Protein AF-A0A3E0D6N3-F1 (afdb_monomer)

Structure (mmCIF, N/CA/C/O backbone):
data_AF-A0A3E0D6N3-F1
#
_entry.id   AF-A0A3E0D6N3-F1
#
loop_
_atom_site.group_PDB
_atom_site.id
_atom_site.type_symbol
_atom_site.label_atom_id
_atom_site.label_alt_id
_atom_site.label_comp_id
_atom_site.label_asym_id
_atom_site.label_entity_id
_atom_site.label_seq_id
_atom_site.pdbx_PDB_ins_code
_atom_site.Cartn_x
_atom_site.Cartn_y
_atom_site.Cartn_z
_atom_site.occupancy
_atom_site.B_iso_or_equiv
_atom_site.auth_seq_id
_atom_site.auth_comp_id
_atom_site.auth_asym_id
_atom_site.auth_atom_id
_atom_site.pdbx_PDB_model_num
ATOM 1 N N . MET A 1 1 ? -11.659 27.208 39.880 1.00 43.38 1 MET A N 1
ATOM 2 C CA . MET A 1 1 ? -10.921 26.347 38.931 1.00 43.38 1 MET A CA 1
ATOM 3 C C . MET A 1 1 ? -11.842 26.002 37.774 1.00 43.38 1 MET A C 1
ATOM 5 O O . MET A 1 1 ? -12.546 25.000 37.817 1.00 43.38 1 MET A O 1
ATOM 9 N N . GLY A 1 2 ? -11.908 26.883 36.786 1.00 45.72 2 GLY A N 1
ATOM 10 C CA . GLY A 1 2 ? -12.676 26.679 35.568 1.00 45.72 2 GLY A CA 1
ATOM 11 C C . GLY A 1 2 ? -11.830 27.176 34.413 1.00 45.72 2 GLY A C 1
ATOM 12 O O . GLY A 1 2 ? -11.244 28.235 34.552 1.00 45.72 2 GLY A O 1
ATOM 13 N N . GLU A 1 3 ? -11.730 26.362 33.366 1.00 46.53 3 GLU A N 1
ATOM 14 C CA . GLU A 1 3 ? -11.284 26.681 31.999 1.00 46.53 3 GLU A CA 1
ATOM 15 C C . GLU A 1 3 ? -11.253 25.334 31.2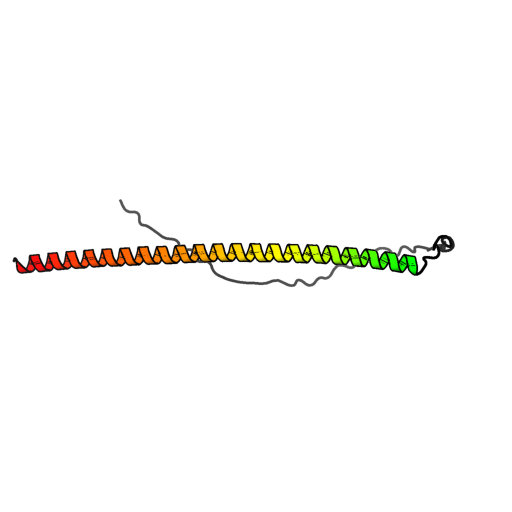61 1.00 46.53 3 GLU A C 1
ATOM 17 O O . GLU A 1 3 ? -10.388 24.485 31.455 1.00 46.53 3 GLU A O 1
ATOM 22 N N . ASN A 1 4 ? -12.403 24.883 30.768 1.00 47.94 4 ASN A N 1
ATOM 23 C CA . ASN A 1 4 ? -13.003 25.224 29.478 1.00 47.94 4 ASN A CA 1
ATOM 24 C C . ASN A 1 4 ? -12.084 24.894 28.290 1.00 47.94 4 ASN A C 1
ATOM 26 O O . ASN A 1 4 ? -11.131 25.593 27.968 1.00 47.94 4 ASN A O 1
ATOM 30 N N . LYS A 1 5 ? -12.413 23.771 27.648 1.00 48.47 5 LYS A N 1
ATOM 31 C CA . LYS A 1 5 ? -11.840 23.308 26.389 1.00 48.47 5 LYS A CA 1
ATOM 32 C C . LYS A 1 5 ? -12.566 24.027 25.261 1.00 48.47 5 LYS A C 1
ATOM 34 O O . LYS A 1 5 ? -13.767 23.815 25.114 1.00 48.47 5 LYS A O 1
ATOM 39 N N . GLN A 1 6 ? -11.844 24.733 24.398 1.00 50.75 6 GLN A N 1
ATOM 40 C CA . GLN A 1 6 ? -12.394 25.150 23.111 1.00 50.75 6 GLN A CA 1
ATOM 41 C C . GLN A 1 6 ? -11.510 24.669 21.962 1.00 50.75 6 GLN A C 1
ATOM 43 O O . GLN A 1 6 ? -10.361 25.050 21.775 1.00 50.75 6 GLN A O 1
ATOM 48 N N . SER A 1 7 ? -12.089 23.723 21.235 1.00 50.75 7 SER A N 1
ATOM 49 C CA . SER A 1 7 ? -11.686 23.225 19.932 1.00 50.75 7 SER A CA 1
ATOM 50 C C . SER A 1 7 ? -11.672 24.336 18.888 1.00 50.75 7 SER A C 1
ATOM 52 O O . SER A 1 7 ? -12.665 25.047 18.784 1.00 50.75 7 SER A O 1
ATOM 54 N N . ASN A 1 8 ? -10.664 24.360 18.015 1.00 51.81 8 ASN A N 1
ATOM 55 C CA . ASN A 1 8 ? -10.830 24.919 16.676 1.00 51.81 8 ASN A CA 1
ATOM 56 C C . ASN A 1 8 ? -10.352 23.917 15.622 1.00 51.81 8 ASN A C 1
ATOM 58 O O . ASN A 1 8 ? -9.163 23.678 15.423 1.00 51.81 8 ASN A O 1
ATOM 62 N N . LYS A 1 9 ? -11.343 23.287 14.985 1.00 52.75 9 LYS A N 1
ATOM 63 C CA . LYS A 1 9 ? -11.234 22.690 13.657 1.00 52.75 9 LYS A CA 1
ATOM 64 C C . LYS A 1 9 ? -11.289 23.849 12.667 1.00 52.75 9 LYS A C 1
ATOM 66 O O . LYS A 1 9 ? -12.293 24.551 12.659 1.00 52.75 9 LYS A O 1
ATOM 71 N N . ILE A 1 10 ? -10.288 24.000 11.809 1.00 50.62 10 ILE A N 1
ATOM 72 C CA . ILE A 1 10 ? -10.465 24.746 10.562 1.00 50.62 10 ILE A CA 1
ATOM 73 C C . ILE A 1 10 ? -10.301 23.750 9.423 1.00 50.62 10 ILE A C 1
ATOM 75 O O . ILE A 1 10 ? -9.276 23.084 9.273 1.00 50.62 10 ILE A O 1
ATOM 79 N N . ASN A 1 11 ? -11.422 23.575 8.730 1.00 51.00 11 ASN A N 1
ATOM 80 C CA . ASN A 1 11 ? -11.599 22.737 7.565 1.00 51.00 11 ASN A CA 1
ATOM 81 C C . ASN A 1 11 ? -10.842 23.324 6.375 1.00 51.00 11 ASN A C 1
ATOM 83 O O . ASN A 1 11 ? -10.758 24.533 6.200 1.00 51.00 11 ASN A O 1
ATOM 87 N N . GLN A 1 12 ? -10.341 22.415 5.548 1.00 46.28 12 GLN A N 1
ATOM 88 C CA . GLN A 1 12 ? -9.925 22.679 4.181 1.00 46.28 12 GLN A CA 1
ATOM 89 C C . GLN A 1 12 ? -11.166 22.944 3.316 1.00 46.28 12 GLN A C 1
ATOM 91 O O . GLN A 1 12 ? -12.024 22.067 3.206 1.00 46.28 12 GLN A O 1
ATOM 96 N N . GLU A 1 13 ? -11.211 24.097 2.655 1.00 47.50 13 GLU A N 1
ATOM 97 C CA . GLU A 1 13 ? -11.975 24.334 1.425 1.00 47.50 13 GLU A CA 1
ATOM 98 C C . GLU A 1 13 ? -10.934 24.636 0.329 1.00 47.50 13 GLU A C 1
ATOM 100 O O . GLU A 1 13 ? -10.020 25.420 0.550 1.00 47.50 13 GLU A O 1
ATOM 105 N N . LYS A 1 14 ? -10.737 23.766 -0.668 1.00 40.25 14 LYS A N 1
ATOM 106 C CA . LYS A 1 14 ? -11.520 23.552 -1.900 1.00 40.25 14 LYS A CA 1
ATOM 107 C C . LYS A 1 14 ? -11.413 24.741 -2.867 1.00 40.25 14 LYS A C 1
ATOM 109 O O . LYS A 1 14 ? -11.955 25.781 -2.559 1.00 40.25 14 LYS A O 1
ATOM 114 N N . ALA A 1 15 ? -10.762 24.463 -4.010 1.00 42.28 15 ALA A N 1
ATOM 115 C CA . ALA A 1 15 ? -10.878 25.063 -5.352 1.00 42.28 15 ALA A CA 1
ATOM 116 C C . ALA A 1 15 ? -10.814 26.604 -5.439 1.00 42.28 15 ALA A C 1
ATOM 118 O O . ALA A 1 15 ? -11.542 27.304 -4.769 1.00 42.28 15 ALA A O 1
ATOM 119 N N . GLU A 1 16 ? -9.962 27.193 -6.272 1.00 42.75 16 GLU A N 1
ATOM 120 C CA . GLU A 1 16 ? -10.309 27.373 -7.683 1.00 42.75 16 GLU A CA 1
ATOM 121 C C . GLU A 1 16 ? -9.074 27.673 -8.547 1.00 42.75 16 GLU A C 1
ATOM 123 O O . GLU A 1 16 ? -8.160 28.412 -8.191 1.00 42.75 16 GLU A O 1
ATOM 128 N N . THR A 1 17 ? -9.075 27.031 -9.708 1.00 44.81 17 THR A N 1
ATOM 129 C CA . THR A 1 17 ? -8.279 27.313 -10.898 1.00 44.81 17 THR A CA 1
ATOM 130 C C . THR A 1 17 ? -8.708 28.633 -11.532 1.00 44.81 17 THR A C 1
ATOM 132 O O . THR A 1 17 ? -9.811 28.704 -12.058 1.00 44.81 17 THR A O 1
ATOM 135 N N . GLU A 1 18 ? -7.795 29.596 -11.635 1.00 41.22 18 GLU A N 1
ATOM 136 C CA . GLU A 1 18 ? -7.815 30.598 -12.705 1.00 41.22 18 GLU A CA 1
ATOM 137 C C . GLU A 1 18 ? -6.397 30.765 -13.255 1.00 41.22 18 GLU A C 1
ATOM 139 O O . GLU A 1 18 ? -5.543 31.446 -12.690 1.00 41.22 18 GLU A O 1
ATOM 144 N N . ILE A 1 19 ? -6.130 30.107 -14.383 1.00 46.62 19 ILE A N 1
ATOM 145 C 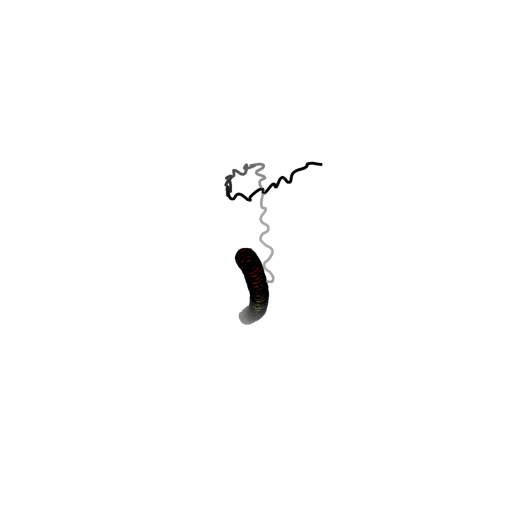CA . ILE A 1 19 ? -4.976 30.425 -15.218 1.00 46.62 19 ILE A CA 1
ATOM 146 C C . ILE A 1 19 ? -5.428 31.594 -16.091 1.00 46.62 19 ILE A C 1
ATOM 148 O O . ILE A 1 19 ? -6.080 31.392 -17.114 1.00 46.62 19 ILE A O 1
ATOM 152 N N . LYS A 1 20 ? -5.123 32.825 -15.670 1.00 42.34 20 LYS A N 1
ATOM 153 C CA . LYS A 1 20 ? -5.232 33.996 -16.547 1.00 42.34 20 LYS A CA 1
ATOM 154 C C . LYS A 1 20 ? -4.249 33.821 -17.704 1.00 42.34 20 LYS A C 1
ATOM 156 O O . LYS A 1 20 ? -3.044 33.991 -17.538 1.00 42.34 20 LYS A O 1
ATOM 161 N N . ALA A 1 21 ? -4.776 33.476 -18.874 1.00 49.19 21 ALA A N 1
ATOM 162 C CA . ALA A 1 21 ? -4.087 33.654 -20.139 1.00 49.19 21 ALA A CA 1
ATOM 163 C C . ALA A 1 21 ? -3.954 35.163 -20.392 1.00 49.19 21 ALA A C 1
ATOM 165 O O . ALA A 1 21 ? -4.923 35.822 -20.759 1.00 49.19 21 ALA A O 1
ATOM 166 N N . VAL A 1 22 ? -2.765 35.715 -20.147 1.00 45.97 22 VAL A N 1
ATOM 167 C CA . VAL A 1 22 ? -2.408 37.057 -20.613 1.00 45.97 22 VAL A CA 1
ATOM 168 C C . VAL A 1 22 ? -1.639 36.886 -21.914 1.00 45.97 22 VAL A C 1
ATOM 170 O O . VAL A 1 22 ? -0.469 36.511 -21.941 1.00 45.97 22 VAL A O 1
ATOM 173 N N . THR A 1 23 ? -2.371 37.094 -22.999 1.00 44.91 23 THR A N 1
ATOM 174 C CA . THR A 1 23 ? -1.882 37.354 -24.349 1.00 44.91 23 THR A CA 1
ATOM 175 C C . THR A 1 23 ? -0.928 38.548 -24.357 1.00 44.91 23 THR A C 1
ATOM 177 O O . THR A 1 23 ? -1.219 39.587 -23.768 1.00 44.91 23 THR A O 1
ATOM 180 N N . ALA A 1 24 ? 0.204 38.371 -25.041 1.00 49.69 24 ALA A N 1
ATOM 181 C CA . ALA A 1 24 ? 1.203 39.394 -25.334 1.00 49.69 24 ALA A CA 1
ATOM 182 C C . ALA A 1 24 ? 0.606 40.591 -26.104 1.00 49.69 24 ALA A C 1
ATOM 184 O O . ALA A 1 24 ? -0.447 40.464 -26.734 1.00 49.69 24 ALA A O 1
ATOM 185 N N . PRO A 1 25 ? 1.319 41.726 -26.126 1.00 48.22 25 PRO A N 1
ATOM 186 C CA . PRO A 1 25 ? 2.171 41.954 -27.295 1.00 48.22 25 PRO A CA 1
ATOM 187 C C . PRO A 1 25 ? 3.629 42.251 -26.917 1.00 48.22 25 PRO A C 1
ATOM 189 O O . PRO A 1 25 ? 3.914 43.095 -26.074 1.00 48.22 25 PRO A O 1
ATOM 192 N N . ALA A 1 26 ? 4.557 41.539 -27.560 1.00 47.06 26 ALA A N 1
ATOM 193 C CA . ALA A 1 26 ? 5.967 41.896 -27.554 1.00 47.06 26 ALA A CA 1
ATOM 194 C C . ALA A 1 26 ? 6.137 43.171 -28.390 1.00 47.06 26 ALA A C 1
ATOM 196 O O . ALA A 1 26 ? 5.789 43.187 -29.571 1.00 47.06 26 ALA A O 1
ATOM 197 N N . GLU A 1 27 ? 6.635 44.232 -27.762 1.00 51.06 27 GLU A N 1
ATOM 198 C CA . GLU A 1 27 ? 7.008 45.469 -28.437 1.00 51.06 27 GLU A CA 1
ATOM 199 C C . GLU A 1 27 ? 8.085 45.182 -29.486 1.00 51.06 27 GLU A C 1
ATOM 201 O O . GLU A 1 27 ? 9.173 44.674 -29.199 1.00 51.06 27 GLU A O 1
ATOM 206 N N . VAL A 1 28 ? 7.744 45.495 -30.732 1.00 49.38 28 VAL A N 1
ATOM 207 C CA . VAL A 1 28 ? 8.651 45.475 -31.871 1.00 49.38 28 VAL A CA 1
ATOM 208 C C . VAL A 1 28 ? 9.549 46.702 -31.750 1.00 49.38 28 VAL A C 1
ATOM 210 O O . VAL A 1 28 ? 9.182 47.794 -32.172 1.00 49.38 28 VAL A O 1
ATOM 213 N N . ASN A 1 29 ? 10.740 46.532 -31.181 1.00 51.12 29 ASN A N 1
ATOM 214 C CA . ASN A 1 29 ? 11.798 47.530 -31.299 1.00 51.12 29 ASN A CA 1
ATOM 215 C C . ASN A 1 29 ? 12.422 47.419 -32.696 1.00 51.12 29 ASN A C 1
ATOM 217 O O . ASN A 1 29 ? 13.393 46.695 -32.911 1.00 51.12 29 ASN A O 1
ATOM 221 N N . THR A 1 30 ? 11.839 48.128 -33.663 1.00 51.78 30 THR A N 1
ATOM 222 C CA . THR A 1 30 ? 12.504 48.460 -34.926 1.00 51.78 30 THR A CA 1
ATOM 223 C C . THR A 1 30 ? 13.581 49.506 -34.648 1.00 51.78 30 THR A C 1
ATOM 225 O O . THR A 1 30 ? 13.289 50.698 -34.568 1.00 51.78 30 THR A O 1
ATOM 228 N N . ALA A 1 31 ? 14.828 49.067 -34.506 1.00 50.78 31 ALA A N 1
ATOM 229 C CA . ALA A 1 31 ? 15.987 49.947 -34.499 1.00 50.78 31 ALA A CA 1
ATOM 230 C C . ALA A 1 31 ? 17.035 49.414 -35.480 1.00 50.78 31 ALA A C 1
ATOM 232 O O . ALA A 1 31 ? 17.587 48.336 -35.282 1.00 50.78 31 ALA A O 1
ATOM 233 N N . GLY A 1 32 ? 17.305 50.205 -36.520 1.00 47.44 32 GLY A N 1
ATOM 234 C CA . GLY A 1 32 ? 18.545 50.148 -37.290 1.00 47.44 32 GLY A CA 1
ATOM 235 C C . GLY A 1 32 ? 18.562 49.164 -38.454 1.00 47.44 32 GLY A C 1
ATOM 236 O O . GLY A 1 32 ? 19.084 48.060 -38.346 1.00 47.44 32 GLY A O 1
ATOM 237 N N . THR A 1 33 ? 18.097 49.615 -39.617 1.00 52.12 33 THR A N 1
ATOM 238 C CA . THR A 1 33 ? 18.610 49.135 -40.902 1.00 52.12 33 THR A CA 1
ATOM 239 C C . THR A 1 33 ? 20.073 49.568 -41.018 1.00 52.12 33 THR A C 1
ATOM 241 O O . THR A 1 33 ? 20.357 50.709 -41.378 1.00 52.12 33 THR A O 1
ATOM 244 N N . THR A 1 34 ? 21.018 48.697 -40.677 1.00 47.53 34 THR A N 1
ATOM 245 C CA . THR A 1 34 ? 22.386 48.836 -41.185 1.00 47.53 34 THR A CA 1
ATOM 246 C C . THR A 1 34 ? 22.495 47.966 -42.421 1.00 47.53 34 THR A C 1
ATOM 248 O O . THR A 1 34 ? 22.470 46.739 -42.312 1.00 47.53 34 THR A O 1
ATOM 251 N N . ASP A 1 35 ? 22.575 48.616 -43.578 1.00 46.91 35 ASP A N 1
ATOM 252 C CA . ASP A 1 35 ? 22.974 48.015 -44.845 1.00 46.91 35 ASP A CA 1
ATOM 253 C C . ASP A 1 35 ? 24.298 47.272 -44.653 1.00 46.91 35 ASP A C 1
ATOM 255 O O . ASP A 1 35 ? 25.370 47.870 -44.556 1.00 46.91 35 ASP A O 1
ATOM 259 N N . ILE A 1 36 ? 24.226 45.946 -44.560 1.00 60.41 36 ILE A N 1
ATOM 260 C CA . ILE A 1 36 ? 25.403 45.095 -44.673 1.00 60.41 36 ILE A CA 1
ATOM 261 C C . ILE A 1 36 ? 25.594 44.872 -46.168 1.00 60.41 36 ILE A C 1
ATOM 263 O O . ILE A 1 36 ? 24.965 44.002 -46.771 1.00 60.41 36 ILE A O 1
ATOM 267 N N . GLU A 1 37 ? 26.449 45.694 -46.769 1.00 56.38 37 GLU A N 1
ATOM 268 C CA . GLU A 1 37 ? 27.000 45.466 -48.101 1.00 56.38 37 GLU A CA 1
ATOM 269 C C . GLU A 1 37 ? 27.769 44.129 -48.072 1.00 56.38 37 GLU A C 1
ATOM 271 O O . GLU A 1 37 ? 28.935 44.056 -47.682 1.00 56.38 37 GLU A O 1
ATOM 276 N N . LEU A 1 38 ? 27.088 43.029 -48.415 1.00 59.84 38 LEU A N 1
ATOM 277 C CA . LEU A 1 38 ? 27.700 41.711 -48.565 1.00 59.84 38 LEU A CA 1
ATOM 278 C C . LEU A 1 38 ? 28.545 41.714 -49.840 1.00 59.84 38 LEU A C 1
ATOM 280 O O . LEU A 1 38 ? 28.094 41.297 -50.907 1.00 59.84 38 LEU A O 1
ATOM 284 N N . LYS A 1 39 ? 29.788 42.191 -49.726 1.00 55.62 39 LYS A N 1
ATOM 285 C CA . LYS A 1 39 ? 30.815 41.944 -50.739 1.00 55.62 39 LYS A CA 1
ATOM 286 C C . LYS A 1 39 ? 31.007 40.434 -50.853 1.00 55.62 39 LYS A C 1
ATOM 288 O O . LYS A 1 39 ? 31.324 39.729 -49.897 1.00 55.62 39 LYS A O 1
ATOM 293 N N . SER A 1 40 ? 30.682 39.953 -52.038 1.00 60.56 40 SER A N 1
ATOM 294 C CA . SER A 1 40 ? 30.626 38.566 -52.454 1.00 60.56 40 SER A CA 1
ATOM 295 C C . SER A 1 40 ? 32.016 37.931 -52.511 1.00 60.56 40 SER A C 1
ATOM 297 O O . SER A 1 40 ? 32.657 37.984 -53.553 1.00 60.56 40 SER A O 1
ATOM 299 N N . ASP A 1 41 ? 32.420 37.250 -51.440 1.00 54.06 41 ASP A N 1
ATOM 300 C CA . ASP A 1 41 ? 33.576 36.337 -51.437 1.00 54.06 41 ASP A CA 1
ATOM 301 C C . ASP A 1 41 ? 33.138 34.872 -51.238 1.00 54.06 41 ASP A C 1
ATOM 303 O O . ASP A 1 41 ? 33.765 34.077 -50.541 1.00 54.06 41 ASP A O 1
ATOM 307 N N . ILE A 1 42 ? 32.039 34.472 -51.890 1.00 58.84 42 ILE A N 1
ATOM 308 C CA . ILE A 1 42 ? 31.623 33.060 -51.999 1.00 58.84 42 ILE A CA 1
ATOM 309 C C . ILE A 1 42 ? 32.261 32.436 -53.250 1.00 58.84 42 ILE A C 1
ATOM 311 O O . ILE A 1 42 ? 31.594 31.858 -54.102 1.00 58.84 42 ILE A O 1
ATOM 315 N N . LEU A 1 43 ? 33.576 32.572 -53.398 1.00 54.41 43 LEU A N 1
ATOM 316 C CA . LEU A 1 43 ? 34.356 31.868 -54.419 1.00 54.41 43 LEU A CA 1
ATOM 317 C C . LEU A 1 43 ? 35.678 31.410 -53.800 1.00 54.41 43 LEU A C 1
ATOM 319 O O . LEU A 1 43 ? 36.742 31.922 -54.119 1.00 54.41 43 LEU A O 1
ATOM 323 N N . GLY A 1 44 ? 35.614 30.452 -52.870 1.00 51.66 44 GLY A N 1
ATOM 324 C CA . GLY A 1 44 ? 36.834 29.997 -52.196 1.00 51.66 44 GLY A CA 1
ATOM 325 C C . GLY A 1 44 ? 36.772 28.705 -51.389 1.00 51.66 44 GLY A C 1
ATOM 326 O O . GLY A 1 44 ? 37.722 28.416 -50.673 1.00 51.66 44 GLY A O 1
ATOM 327 N N . VAL A 1 45 ? 35.706 27.901 -51.478 1.00 55.88 45 VAL A N 1
ATOM 328 C CA . VAL A 1 45 ? 35.666 26.580 -50.818 1.00 55.88 45 VAL A CA 1
ATOM 329 C C . VAL A 1 45 ? 35.216 25.522 -51.817 1.00 55.88 45 VAL A C 1
ATOM 331 O O . VAL A 1 45 ? 34.145 24.933 -51.709 1.00 55.88 45 VAL A O 1
ATOM 334 N N . LYS A 1 46 ? 36.037 25.311 -52.845 1.00 55.16 46 LYS A N 1
ATOM 335 C CA . LYS A 1 46 ? 35.863 24.227 -53.814 1.00 55.16 46 LYS A CA 1
ATOM 336 C C . LYS A 1 46 ? 36.955 23.180 -53.652 1.00 55.16 46 LYS A C 1
ATOM 338 O O . LYS A 1 46 ? 37.458 22.699 -54.644 1.00 55.16 46 LYS A O 1
ATOM 343 N N . ASP A 1 47 ? 37.315 22.815 -52.424 1.00 57.25 47 ASP A N 1
ATOM 344 C CA . ASP A 1 47 ? 38.225 21.694 -52.200 1.00 57.25 47 ASP A CA 1
ATOM 345 C C . ASP A 1 47 ? 37.900 20.974 -50.889 1.00 57.25 47 ASP A C 1
ATOM 347 O O . ASP A 1 47 ? 37.877 21.578 -49.818 1.00 57.25 47 ASP A O 1
ATOM 351 N N . LYS A 1 48 ? 37.708 19.649 -51.003 1.00 58.19 48 LYS A N 1
ATOM 352 C CA . LYS A 1 48 ? 37.476 18.633 -49.950 1.00 58.19 48 LYS A CA 1
ATOM 353 C C . LYS A 1 48 ? 36.034 18.222 -49.616 1.00 58.19 48 LYS A C 1
ATOM 355 O O . LYS A 1 48 ? 35.792 17.725 -48.520 1.00 58.19 48 LYS A O 1
ATOM 360 N N . VAL A 1 49 ? 35.109 18.220 -50.577 1.00 56.19 49 VAL A N 1
ATOM 361 C CA . VAL A 1 49 ? 34.072 17.164 -50.564 1.00 56.19 49 VAL A CA 1
ATOM 362 C C . VAL A 1 49 ? 34.698 15.930 -51.210 1.00 56.19 49 VAL A C 1
ATOM 364 O O . VAL A 1 49 ? 34.498 15.640 -52.385 1.00 56.19 49 VAL A O 1
ATOM 367 N N . GLY A 1 50 ? 35.587 15.273 -50.458 1.00 55.72 50 GLY A N 1
ATOM 368 C CA . GLY A 1 50 ? 36.181 14.007 -50.869 1.00 55.72 50 GLY A CA 1
ATOM 369 C C . GLY A 1 50 ? 35.058 13.011 -51.117 1.00 55.72 50 GLY A C 1
ATOM 370 O O . GLY A 1 50 ? 34.179 12.875 -50.275 1.00 55.72 50 GLY A O 1
ATOM 371 N N . ASN A 1 51 ? 35.080 12.389 -52.292 1.00 58.62 51 ASN A N 1
ATOM 372 C CA . ASN A 1 51 ? 34.080 11.468 -52.819 1.00 58.62 51 ASN A CA 1
ATOM 373 C C . ASN A 1 51 ? 33.673 10.431 -51.750 1.00 58.62 51 ASN A C 1
ATOM 375 O O . ASN A 1 51 ? 34.351 9.418 -51.570 1.00 58.62 51 ASN A O 1
ATOM 379 N N . ILE A 1 52 ? 32.612 10.710 -50.983 1.00 61.88 52 ILE A N 1
ATOM 380 C CA . ILE A 1 52 ? 32.103 9.787 -49.968 1.00 61.88 52 ILE A CA 1
ATOM 381 C C . ILE A 1 52 ? 31.477 8.654 -50.762 1.00 61.88 52 ILE A C 1
ATOM 383 O O . ILE A 1 52 ? 30.426 8.830 -51.375 1.00 61.88 52 ILE A O 1
ATOM 387 N N . SER A 1 53 ? 32.153 7.510 -50.815 1.00 67.38 53 SER A N 1
ATOM 388 C CA . SER A 1 53 ? 31.608 6.362 -51.525 1.00 67.38 53 SER A CA 1
ATOM 389 C C . SER A 1 53 ? 30.297 5.935 -50.860 1.00 67.38 53 SER A C 1
ATOM 391 O O . SER A 1 53 ? 30.163 6.010 -49.634 1.00 67.38 53 SER A O 1
ATOM 393 N N . ASP A 1 54 ? 29.342 5.423 -51.637 1.00 68.81 54 ASP A N 1
ATOM 394 C CA . ASP A 1 54 ? 28.072 4.914 -51.095 1.00 68.81 54 ASP A CA 1
ATOM 395 C C . ASP A 1 54 ? 28.292 3.889 -49.968 1.00 68.81 54 ASP A C 1
ATOM 397 O O . ASP A 1 54 ? 27.521 3.820 -49.011 1.00 68.81 54 ASP A O 1
ATOM 401 N N . LYS A 1 55 ? 29.409 3.147 -50.018 1.00 70.94 55 LYS A N 1
ATOM 402 C CA . LYS A 1 55 ? 29.823 2.190 -48.981 1.00 70.94 55 LYS A CA 1
ATOM 403 C C . LYS A 1 55 ? 30.184 2.857 -47.653 1.00 70.94 55 LYS A C 1
ATOM 405 O O . LYS A 1 55 ? 29.943 2.268 -46.597 1.00 70.94 55 LYS A O 1
ATOM 410 N N . ASP A 1 56 ? 30.775 4.046 -47.672 1.00 69.12 56 ASP A N 1
ATOM 411 C CA . ASP A 1 56 ? 31.143 4.768 -46.450 1.00 69.12 56 ASP A CA 1
ATOM 412 C C . ASP A 1 56 ? 29.916 5.424 -45.808 1.00 69.12 56 ASP A C 1
ATOM 414 O O . ASP A 1 56 ? 29.740 5.341 -44.586 1.00 69.12 56 ASP A O 1
ATOM 418 N N . THR A 1 57 ? 28.991 5.926 -46.629 1.00 72.12 57 THR A N 1
ATOM 419 C CA . THR A 1 57 ? 27.666 6.396 -46.191 1.00 72.12 57 THR A CA 1
ATOM 420 C C . THR A 1 57 ? 26.829 5.253 -45.599 1.00 72.12 57 THR A C 1
ATOM 422 O O . THR A 1 57 ? 26.235 5.389 -44.521 1.00 72.12 57 THR A O 1
ATOM 425 N N . GLU A 1 58 ? 26.827 4.076 -46.228 1.00 75.25 58 GLU A N 1
ATOM 426 C CA . GLU A 1 58 ? 26.125 2.885 -45.730 1.00 75.25 58 GLU A CA 1
ATOM 427 C C . GLU A 1 58 ? 26.710 2.383 -44.392 1.00 75.25 58 GLU A C 1
ATOM 429 O O . GLU A 1 58 ? 25.983 1.992 -4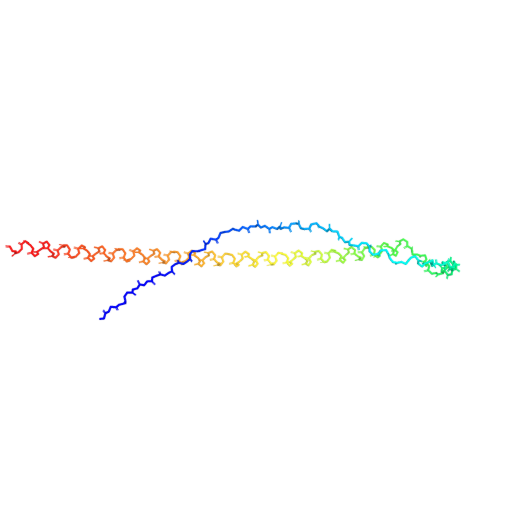3.472 1.00 75.25 58 GLU A O 1
ATOM 434 N N . LYS A 1 59 ? 28.037 2.423 -44.224 1.00 74.06 59 LYS A N 1
ATOM 435 C CA . LYS A 1 59 ? 28.681 2.072 -42.946 1.00 74.06 59 LYS A CA 1
ATOM 436 C C . LYS A 1 59 ? 28.328 3.061 -41.837 1.00 74.06 59 LYS A C 1
ATOM 438 O O . LYS A 1 59 ? 28.078 2.628 -40.708 1.00 74.06 59 LYS A O 1
ATOM 443 N N . PHE A 1 60 ? 28.311 4.360 -42.132 1.00 74.12 60 PHE A N 1
ATOM 444 C CA . PHE A 1 60 ? 27.955 5.396 -41.160 1.00 74.12 60 PHE A CA 1
ATOM 445 C C . PHE A 1 60 ? 26.498 5.252 -40.699 1.00 74.12 60 PHE A C 1
ATOM 447 O O . PHE A 1 60 ? 26.224 5.185 -39.499 1.00 74.12 60 PHE A O 1
ATOM 454 N N . THR A 1 61 ? 25.569 5.064 -41.638 1.00 79.06 61 THR A N 1
ATOM 455 C CA . THR A 1 61 ? 24.145 4.843 -41.330 1.00 79.06 61 THR A CA 1
ATOM 456 C C . THR A 1 61 ? 23.913 3.564 -40.518 1.00 79.06 61 THR A C 1
ATOM 458 O O . THR A 1 61 ? 23.174 3.591 -39.528 1.00 79.06 61 THR A O 1
ATOM 461 N N . LYS A 1 62 ? 24.601 2.456 -40.835 1.00 85.81 62 LYS A N 1
ATOM 462 C CA . LYS A 1 62 ? 24.537 1.210 -40.042 1.00 85.81 62 LYS A CA 1
ATOM 463 C C . LYS A 1 62 ? 25.074 1.380 -38.618 1.00 85.81 62 LYS A C 1
ATOM 465 O O . LYS A 1 62 ? 24.469 0.853 -37.677 1.00 85.81 62 LYS A O 1
ATOM 470 N N . LYS A 1 63 ? 26.192 2.096 -38.437 1.00 86.56 63 LYS A N 1
ATOM 471 C CA . LYS A 1 63 ? 26.758 2.387 -37.106 1.00 86.56 63 LYS A CA 1
ATOM 472 C C . LYS A 1 63 ? 25.780 3.210 -36.265 1.00 86.56 63 LYS A C 1
ATOM 474 O O . LYS A 1 63 ? 25.466 2.794 -35.148 1.00 86.56 63 LYS A O 1
ATOM 479 N N . ASN A 1 64 ? 25.212 4.267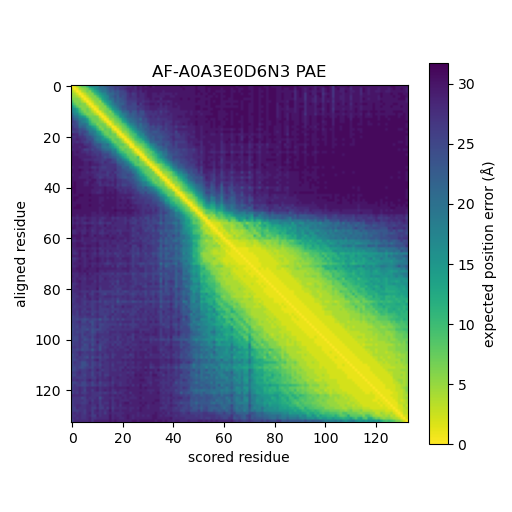 -36.840 1.00 86.25 64 ASN A N 1
ATOM 480 C CA . ASN A 1 64 ? 24.241 5.123 -36.156 1.00 86.25 64 ASN A CA 1
ATOM 481 C C . ASN A 1 64 ? 22.966 4.349 -35.791 1.00 86.25 64 ASN A C 1
ATOM 483 O O . ASN A 1 64 ? 22.486 4.431 -34.662 1.00 86.25 64 ASN A O 1
ATOM 487 N N . LEU A 1 65 ? 22.456 3.500 -36.690 1.00 91.38 65 LEU A N 1
ATOM 488 C CA . LEU A 1 65 ? 21.296 2.654 -36.397 1.00 91.38 65 LEU A CA 1
ATOM 489 C C . LEU A 1 65 ? 21.569 1.668 -35.248 1.00 91.38 65 LEU A C 1
ATOM 491 O O . LEU A 1 65 ? 20.693 1.421 -34.413 1.00 91.38 65 LEU A O 1
ATOM 495 N N . LYS A 1 66 ? 22.777 1.094 -35.183 1.00 92.94 66 LYS A N 1
ATOM 496 C CA . LYS A 1 66 ? 23.180 0.194 -34.091 1.00 92.94 66 LYS A CA 1
ATOM 497 C C . LYS A 1 66 ? 23.228 0.933 -32.754 1.00 92.94 66 LYS A C 1
ATOM 499 O O . LYS A 1 66 ? 22.800 0.376 -31.742 1.00 92.94 66 LYS A O 1
ATOM 504 N N . GLU A 1 67 ? 23.719 2.164 -32.744 1.00 92.50 67 GLU A N 1
ATOM 505 C CA . GLU A 1 67 ? 23.771 3.004 -31.548 1.00 92.50 67 GLU A CA 1
ATOM 506 C C . GLU A 1 67 ?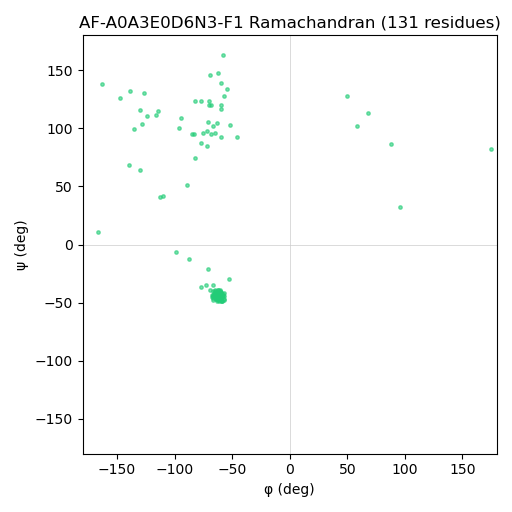 22.373 3.419 -31.072 1.00 92.50 67 GLU A C 1
ATOM 508 O O . GLU A 1 67 ? 22.039 3.217 -29.902 1.00 92.50 67 GLU A O 1
ATOM 513 N N . LEU A 1 68 ? 21.499 3.845 -31.988 1.00 92.12 68 LEU A N 1
ATOM 514 C CA . LEU A 1 68 ? 20.095 4.140 -31.683 1.00 92.12 68 LEU A CA 1
ATOM 515 C C . LEU A 1 68 ? 19.366 2.923 -31.092 1.00 92.12 68 LEU A C 1
ATOM 517 O O . LEU A 1 68 ? 18.643 3.045 -30.099 1.00 92.12 68 LEU A O 1
ATOM 521 N N . LYS A 1 69 ? 19.596 1.722 -31.642 1.00 93.19 69 LYS A N 1
ATOM 522 C CA . LYS A 1 69 ? 19.036 0.473 -31.094 1.00 93.19 69 LYS A CA 1
ATOM 523 C C . LYS A 1 69 ? 19.538 0.186 -29.677 1.00 93.19 69 LYS A C 1
ATOM 525 O O . LYS A 1 69 ? 18.735 -0.202 -28.826 1.00 93.19 69 LYS A O 1
ATOM 530 N N . LYS A 1 70 ? 20.829 0.401 -29.398 1.00 94.31 70 LYS A N 1
ATOM 531 C CA . LYS A 1 70 ? 21.395 0.245 -28.045 1.00 94.31 70 LYS A CA 1
ATOM 532 C C . LYS A 1 70 ? 20.752 1.218 -27.056 1.00 94.31 70 LYS A C 1
ATOM 534 O O . LYS A 1 70 ? 20.291 0.786 -26.000 1.00 94.31 70 LYS A O 1
ATOM 539 N N . MET A 1 71 ? 20.649 2.495 -27.421 1.00 93.12 71 MET A N 1
ATOM 540 C CA . MET A 1 71 ? 20.021 3.519 -26.578 1.00 93.12 71 MET A CA 1
ATOM 541 C C . MET A 1 71 ? 18.546 3.203 -26.307 1.00 93.12 71 MET A C 1
ATOM 543 O O . MET A 1 71 ? 18.103 3.273 -25.161 1.00 93.12 71 MET A O 1
ATOM 547 N N . SER A 1 72 ? 17.803 2.752 -27.322 1.00 90.56 72 SER A N 1
ATOM 548 C CA . SER A 1 72 ? 16.413 2.305 -27.158 1.00 90.56 72 SER A CA 1
ATOM 549 C C . SER A 1 72 ? 16.285 1.136 -26.171 1.00 90.56 72 SER A C 1
ATOM 551 O O . SER A 1 72 ? 15.377 1.127 -25.338 1.00 90.56 72 SER A O 1
ATOM 553 N N . GLY A 1 73 ? 17.209 0.170 -26.218 1.00 93.81 73 GLY A N 1
ATOM 554 C CA . GLY A 1 73 ? 17.262 -0.938 -25.260 1.00 93.81 73 GLY A CA 1
ATOM 555 C C . GLY A 1 73 ? 17.462 -0.460 -23.819 1.00 93.81 73 GLY A C 1
ATOM 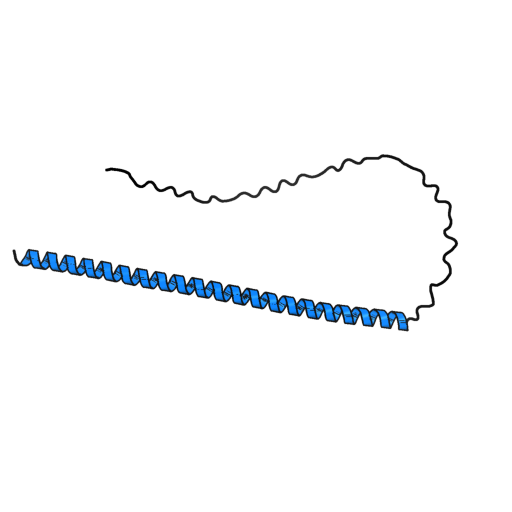556 O O . GLY A 1 73 ? 16.700 -0.850 -22.933 1.00 93.81 73 GLY A O 1
ATOM 557 N N . ILE A 1 74 ? 18.418 0.449 -23.606 1.00 93.69 74 ILE A N 1
ATOM 558 C CA . ILE A 1 74 ? 18.712 1.035 -22.288 1.00 93.69 74 ILE A CA 1
ATOM 559 C C . ILE A 1 74 ? 17.496 1.796 -21.743 1.00 93.69 74 ILE A C 1
ATOM 561 O O . ILE A 1 74 ? 17.143 1.639 -20.572 1.00 93.69 74 ILE A O 1
ATOM 565 N N . ILE A 1 75 ? 16.835 2.601 -22.581 1.00 92.69 75 ILE A N 1
ATOM 566 C CA . ILE A 1 75 ? 15.644 3.367 -22.184 1.00 92.69 75 ILE A CA 1
ATOM 567 C C . ILE A 1 75 ? 14.518 2.417 -21.758 1.00 92.69 75 ILE A C 1
ATOM 569 O O . ILE A 1 75 ? 13.970 2.570 -20.665 1.00 92.69 75 ILE A O 1
ATOM 573 N N . LYS A 1 76 ? 14.227 1.386 -22.563 1.00 95.06 76 LYS A N 1
ATOM 574 C CA . LYS A 1 76 ? 13.196 0.383 -22.247 1.00 95.06 76 LYS A CA 1
ATOM 575 C C . LYS A 1 76 ? 13.489 -0.365 -20.947 1.00 95.06 76 LYS A C 1
ATOM 577 O O . LYS A 1 76 ? 12.569 -0.655 -20.183 1.00 95.06 76 LYS A O 1
ATOM 582 N N . GLU A 1 77 ? 14.749 -0.702 -20.684 1.00 94.06 77 GLU A N 1
ATOM 583 C CA . GLU A 1 77 ? 15.129 -1.390 -19.449 1.00 94.06 77 GLU A CA 1
ATOM 584 C C . GLU A 1 77 ? 14.951 -0.491 -18.218 1.00 94.06 77 GLU A C 1
ATOM 586 O O . GLU A 1 77 ? 14.386 -0.931 -17.211 1.00 94.06 77 GLU A O 1
ATOM 591 N N . LYS A 1 78 ? 15.366 0.781 -18.305 1.00 93.50 78 LYS A N 1
ATOM 592 C CA . LYS A 1 78 ? 15.151 1.764 -17.232 1.00 93.50 78 LYS A CA 1
ATOM 593 C C . LYS A 1 78 ? 13.663 1.960 -16.944 1.00 93.50 78 LYS A C 1
ATOM 595 O O . LYS A 1 78 ? 13.256 1.878 -15.787 1.00 93.50 78 LYS A O 1
ATOM 600 N N . GLU A 1 79 ? 12.843 2.110 -17.982 1.00 92.88 79 GLU A N 1
ATOM 601 C CA . GLU A 1 79 ? 11.395 2.272 -17.833 1.00 92.88 79 GLU A CA 1
ATOM 602 C C . GLU A 1 79 ? 10.751 1.057 -17.144 1.00 92.88 79 GLU A C 1
ATOM 604 O O . GLU A 1 79 ? 9.940 1.210 -16.224 1.00 92.88 79 GLU A O 1
ATOM 609 N N . LYS A 1 80 ? 11.151 -0.164 -17.528 1.00 94.88 80 LYS A N 1
ATOM 610 C CA . LYS A 1 80 ? 10.684 -1.395 -16.872 1.00 94.88 80 LYS A CA 1
ATOM 611 C C . LYS A 1 80 ? 11.052 -1.417 -15.388 1.00 94.88 80 LYS A C 1
ATOM 613 O O . LYS A 1 80 ? 10.167 -1.653 -14.560 1.00 94.88 80 LYS A O 1
ATOM 618 N N . LYS A 1 81 ? 12.312 -1.123 -15.045 1.00 94.12 81 LYS A N 1
ATOM 619 C CA . LYS A 1 81 ? 12.784 -1.085 -13.648 1.00 94.12 81 LYS A CA 1
ATOM 620 C C . LYS A 1 81 ? 12.030 -0.043 -12.821 1.00 94.12 81 LYS A C 1
ATOM 622 O O . LYS A 1 81 ? 11.618 -0.327 -11.695 1.00 94.12 81 LYS A O 1
ATOM 627 N N . ASP A 1 82 ? 11.792 1.143 -13.369 1.00 93.38 82 ASP A N 1
ATOM 628 C CA . ASP A 1 82 ? 11.067 2.199 -12.658 1.00 93.38 82 ASP A CA 1
ATOM 629 C C . ASP A 1 82 ? 9.586 1.860 -12.475 1.00 93.38 82 ASP A C 1
ATOM 631 O O . ASP A 1 82 ? 9.021 2.074 -11.393 1.00 93.38 82 ASP A O 1
ATOM 635 N N . LYS A 1 83 ? 8.957 1.257 -13.488 1.00 94.06 83 LYS A N 1
ATOM 636 C CA . LYS A 1 83 ? 7.580 0.757 -13.399 1.00 94.06 83 LYS A CA 1
ATOM 637 C C . LYS A 1 83 ? 7.446 -0.317 -12.322 1.00 94.06 83 LYS A C 1
ATOM 639 O O . LYS A 1 83 ? 6.474 -0.306 -11.563 1.00 94.06 83 LYS A O 1
ATOM 644 N N . GLU A 1 84 ? 8.413 -1.221 -12.221 1.00 94.62 84 GLU A N 1
ATOM 645 C CA . GLU A 1 84 ? 8.429 -2.272 -11.206 1.00 94.62 84 GLU A CA 1
ATOM 646 C C . GLU A 1 84 ? 8.601 -1.703 -9.790 1.00 94.62 84 GLU A C 1
ATOM 648 O O . GLU A 1 84 ? 7.776 -1.981 -8.913 1.00 94.62 84 GLU A O 1
ATOM 653 N N . LYS A 1 85 ? 9.563 -0.792 -9.591 1.00 93.38 85 LYS A N 1
ATOM 654 C CA . LYS A 1 85 ? 9.755 -0.081 -8.313 1.00 93.38 85 LYS A CA 1
ATOM 655 C C . LYS A 1 85 ? 8.500 0.677 -7.875 1.00 93.38 85 LYS A C 1
ATOM 657 O O . LYS A 1 85 ? 8.142 0.654 -6.693 1.00 93.38 85 LYS A O 1
ATOM 662 N N . ARG A 1 86 ? 7.809 1.353 -8.802 1.00 92.94 86 ARG A N 1
ATOM 663 C CA . ARG A 1 86 ? 6.544 2.055 -8.508 1.00 92.94 86 ARG A CA 1
ATOM 664 C C . ARG A 1 86 ? 5.458 1.074 -8.056 1.00 92.94 86 ARG A C 1
ATOM 666 O O . ARG A 1 86 ? 4.844 1.300 -7.011 1.00 92.94 86 ARG A O 1
ATOM 673 N N . LYS A 1 87 ? 5.278 -0.042 -8.773 1.00 94.25 87 LYS A N 1
ATOM 674 C CA . LYS A 1 87 ? 4.311 -1.095 -8.408 1.00 94.25 87 LYS A CA 1
ATOM 675 C C . LYS A 1 87 ? 4.605 -1.703 -7.035 1.00 94.25 87 LYS A C 1
ATOM 677 O O . LYS A 1 87 ? 3.679 -1.950 -6.261 1.00 94.25 87 LYS A O 1
ATOM 682 N N . GLU A 1 88 ? 5.871 -1.945 -6.707 1.00 93.81 88 GLU A N 1
ATOM 683 C CA . GLU A 1 88 ? 6.252 -2.509 -5.409 1.00 93.81 88 GLU A CA 1
ATOM 684 C C . GLU A 1 88 ? 5.950 -1.540 -4.254 1.00 93.81 88 GLU A C 1
ATOM 686 O O . GLU A 1 88 ? 5.327 -1.926 -3.254 1.00 93.81 88 GLU A O 1
ATOM 691 N N . LYS A 1 89 ? 6.309 -0.258 -4.413 1.00 93.25 89 LYS A N 1
ATOM 692 C CA . LYS A 1 89 ? 5.986 0.798 -3.439 1.00 93.25 89 LYS A CA 1
ATOM 693 C C . LYS A 1 89 ? 4.478 0.899 -3.206 1.00 93.25 89 LYS A C 1
ATOM 695 O O . LYS A 1 89 ? 4.040 0.945 -2.052 1.00 93.25 89 LYS A O 1
ATOM 700 N N . GLU A 1 90 ? 3.683 0.853 -4.272 1.00 93.56 90 GLU A N 1
ATOM 701 C CA . GLU A 1 90 ? 2.223 0.897 -4.190 1.00 93.56 90 GLU A CA 1
ATOM 702 C C . GLU A 1 90 ? 1.649 -0.324 -3.452 1.00 93.56 90 GLU A C 1
ATOM 704 O O . GLU A 1 90 ? 0.849 -0.173 -2.521 1.00 93.56 90 GLU A O 1
ATOM 709 N N . LYS A 1 91 ? 2.106 -1.541 -3.785 1.00 94.88 91 LYS A N 1
ATOM 710 C CA . LYS A 1 91 ? 1.707 -2.774 -3.080 1.00 94.88 91 LYS A CA 1
ATOM 711 C C . LYS A 1 91 ? 2.037 -2.695 -1.588 1.00 94.88 91 LYS A C 1
ATOM 713 O O . LYS A 1 91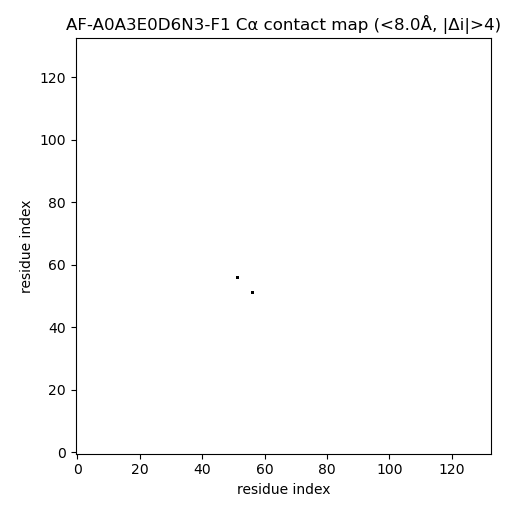 ? 1.200 -3.041 -0.746 1.00 94.88 91 LYS A O 1
ATOM 718 N N . LYS A 1 92 ? 3.230 -2.207 -1.236 1.00 94.06 92 LYS A N 1
ATOM 719 C CA . LYS A 1 92 ? 3.670 -2.056 0.160 1.00 94.06 92 LYS A CA 1
ATOM 720 C C . LYS A 1 92 ? 2.811 -1.037 0.913 1.00 94.06 92 LYS A C 1
ATOM 722 O O . LYS A 1 92 ? 2.407 -1.310 2.048 1.00 94.06 92 LYS A O 1
ATOM 727 N N . ALA A 1 93 ? 2.481 0.091 0.286 1.00 93.31 93 ALA A N 1
ATOM 728 C CA . ALA A 1 93 ? 1.595 1.106 0.855 1.00 93.31 93 ALA A CA 1
ATOM 729 C C . ALA A 1 93 ? 0.174 0.561 1.080 1.00 93.31 93 ALA A C 1
ATOM 731 O O . ALA A 1 93 ? -0.343 0.636 2.201 1.00 93.31 93 ALA A O 1
ATOM 732 N N . LYS A 1 94 ? -0.416 -0.093 0.068 1.00 94.69 94 LYS A N 1
ATOM 733 C CA . LYS A 1 94 ? -1.735 -0.744 0.163 1.00 94.69 94 LYS A CA 1
ATOM 734 C C . LYS A 1 94 ? -1.774 -1.788 1.284 1.00 94.69 94 LYS A C 1
ATOM 736 O O . LYS A 1 94 ? -2.675 -1.757 2.127 1.00 94.69 94 LYS A O 1
ATOM 741 N N . LYS A 1 95 ? -0.758 -2.657 1.379 1.00 94.94 95 LYS A N 1
ATOM 742 C CA . LYS A 1 95 ? -0.655 -3.681 2.437 1.00 94.94 95 LYS A CA 1
ATOM 743 C C . LYS A 1 95 ? -0.571 -3.057 3.835 1.00 94.94 95 LYS A C 1
ATOM 745 O O . LYS A 1 95 ? -1.249 -3.523 4.752 1.00 94.94 95 LYS A O 1
ATOM 750 N N . LYS A 1 96 ? 0.217 -1.989 4.014 1.00 93.62 96 LYS A N 1
ATOM 751 C CA . LYS A 1 96 ? 0.304 -1.256 5.294 1.00 93.62 96 LYS A CA 1
ATOM 752 C C . LYS A 1 96 ? -1.035 -0.615 5.675 1.00 93.62 96 LYS A C 1
ATOM 754 O O . LYS A 1 96 ? -1.464 -0.755 6.820 1.00 93.62 96 LYS A O 1
ATOM 759 N N . ALA A 1 97 ? -1.714 0.036 4.731 1.00 92.94 97 ALA A N 1
ATOM 760 C CA . ALA A 1 97 ? -3.018 0.652 4.973 1.00 92.94 97 ALA A CA 1
ATOM 761 C C . ALA A 1 97 ? -4.077 -0.389 5.375 1.00 92.94 97 ALA A C 1
ATOM 763 O O . ALA A 1 97 ? -4.801 -0.197 6.354 1.00 92.94 97 ALA A O 1
ATOM 764 N N . GLN A 1 98 ? -4.120 -1.531 4.682 1.00 94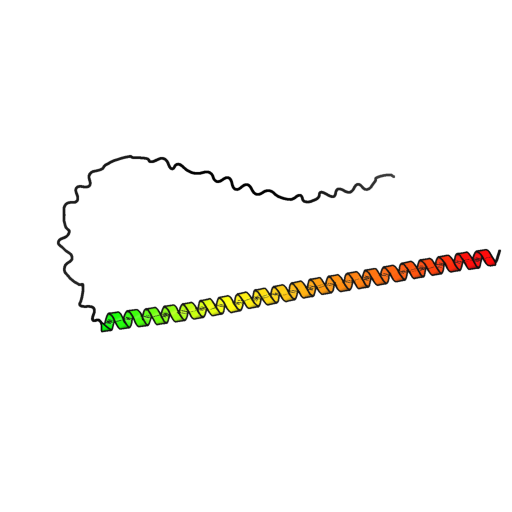.81 98 GLN A N 1
ATOM 765 C CA . GLN A 1 98 ? -5.060 -2.608 4.993 1.00 94.81 98 GLN A CA 1
ATOM 766 C C . GLN A 1 98 ? -4.794 -3.229 6.374 1.00 94.81 98 GLN A C 1
ATOM 768 O O . GLN A 1 98 ? -5.742 -3.471 7.125 1.00 94.81 98 GLN A O 1
ATOM 773 N N . LYS A 1 99 ? -3.522 -3.437 6.750 1.00 94.75 99 LYS A N 1
ATOM 774 C CA . LYS A 1 99 ? -3.151 -3.902 8.100 1.00 94.75 99 LYS A CA 1
ATOM 775 C C . LYS A 1 99 ? -3.646 -2.939 9.184 1.00 94.75 99 LYS A C 1
ATOM 777 O O . LYS A 1 99 ? -4.324 -3.383 10.107 1.00 94.75 99 LYS A O 1
ATOM 782 N N . LYS A 1 100 ? -3.400 -1.631 9.026 1.00 93.06 100 LYS A N 1
ATOM 783 C CA . LYS A 1 100 ? -3.877 -0.601 9.968 1.00 93.06 100 LYS A CA 1
ATOM 784 C C . LYS A 1 100 ? -5.405 -0.602 10.102 1.00 93.06 100 LYS A C 1
ATOM 786 O O . LYS A 1 100 ? -5.913 -0.533 11.218 1.00 93.06 100 LYS A O 1
ATOM 791 N N . LYS A 1 101 ? -6.147 -0.724 8.992 1.00 94.06 101 LYS A N 1
ATOM 792 C CA . LYS A 1 101 ? -7.621 -0.825 9.017 1.00 94.06 101 LYS A CA 1
ATOM 793 C C . LYS A 1 101 ? -8.096 -2.058 9.796 1.00 94.06 101 LYS A C 1
ATOM 795 O O . LYS A 1 101 ? -8.952 -1.933 10.668 1.00 94.06 101 LYS A O 1
ATOM 800 N N . LYS A 1 102 ? -7.506 -3.232 9.536 1.00 94.12 102 LYS A N 1
ATOM 801 C CA . LYS A 1 102 ? -7.846 -4.482 10.244 1.00 94.12 102 LYS A CA 1
ATOM 802 C C . LYS A 1 102 ? -7.554 -4.395 11.744 1.00 94.12 102 LYS A C 1
ATOM 804 O O . LYS A 1 102 ? -8.352 -4.869 12.547 1.00 94.12 102 LYS A O 1
ATOM 809 N N . GLU A 1 103 ? -6.436 -3.787 12.132 1.00 94.94 103 GLU A N 1
ATOM 810 C CA . GLU A 1 103 ? -6.075 -3.621 13.542 1.00 94.94 103 GLU A CA 1
ATOM 811 C C . GLU A 1 103 ? -7.035 -2.674 14.276 1.00 94.94 103 GLU A C 1
ATOM 813 O O . GLU A 1 103 ? -7.517 -3.013 15.358 1.00 94.94 103 GLU A O 1
ATOM 818 N N . LYS A 1 104 ? -7.381 -1.534 13.661 1.00 93.81 104 LYS A N 1
ATOM 819 C CA . LYS A 1 104 ? -8.389 -0.607 14.201 1.00 93.81 104 LYS A CA 1
ATOM 820 C C . LYS A 1 104 ? -9.735 -1.304 14.404 1.00 93.81 104 LYS A C 1
ATOM 822 O O . LYS A 1 104 ? -10.277 -1.250 15.503 1.00 93.81 104 LYS A O 1
ATOM 827 N N . ALA A 1 105 ? -10.210 -2.044 13.400 1.00 94.50 105 ALA A N 1
ATOM 828 C CA . ALA A 1 105 ? -11.466 -2.789 13.491 1.00 94.50 105 ALA A CA 1
ATOM 829 C C . ALA A 1 105 ? -11.448 -3.845 14.615 1.00 94.50 105 ALA A C 1
ATOM 831 O O . ALA A 1 105 ? -12.427 -3.996 15.347 1.00 94.50 105 ALA A O 1
ATOM 832 N N . LYS A 1 106 ? -10.326 -4.559 14.805 1.00 96.06 106 LYS A N 1
ATOM 833 C CA . LYS A 1 106 ? -10.169 -5.510 15.921 1.00 96.06 106 LYS A CA 1
ATOM 834 C C . LYS A 1 106 ? -10.206 -4.805 17.282 1.00 96.06 106 LYS A C 1
ATOM 836 O O . LYS A 1 106 ? -10.913 -5.273 18.175 1.00 96.06 106 LYS A O 1
ATOM 841 N N . LYS A 1 107 ? -9.488 -3.685 17.432 1.00 95.38 107 LYS A N 1
ATOM 842 C CA . LYS A 1 107 ? -9.465 -2.878 18.666 1.00 95.38 107 LYS A CA 1
ATOM 843 C C . LYS A 1 107 ? -10.854 -2.335 19.009 1.00 95.38 107 LYS A C 1
ATOM 845 O O . LYS A 1 107 ? -11.296 -2.475 20.147 1.00 95.38 107 LYS A O 1
ATOM 850 N N . GLU A 1 108 ? -11.571 -1.799 18.028 1.00 94.88 108 GLU A N 1
ATOM 851 C CA . GLU A 1 108 ? -12.927 -1.278 18.213 1.00 94.88 108 GLU A CA 1
ATOM 852 C C . GLU A 1 108 ? -13.918 -2.385 18.601 1.00 94.88 108 GLU A C 1
ATOM 854 O O . GLU A 1 108 ? -14.656 -2.252 19.581 1.00 94.88 108 GLU A O 1
ATOM 859 N N . LYS A 1 109 ? -13.870 -3.536 17.914 1.00 95.12 109 LYS A N 1
ATOM 860 C CA . LYS A 1 109 ? -14.707 -4.700 18.245 1.00 95.12 109 LYS A CA 1
ATOM 861 C C . LYS A 1 109 ? -14.436 -5.211 19.665 1.00 95.12 109 LYS A C 1
ATOM 863 O O . LYS A 1 109 ? -15.380 -5.548 20.380 1.00 95.12 109 LYS A O 1
ATOM 868 N N . ALA A 1 110 ? -13.172 -5.249 20.091 1.00 95.56 110 ALA A N 1
ATOM 869 C CA . ALA A 1 110 ? -12.799 -5.645 21.449 1.00 95.56 110 ALA A CA 1
ATOM 870 C C . ALA A 1 110 ? -13.314 -4.648 22.502 1.00 95.56 110 ALA A C 1
ATOM 872 O O . ALA A 1 110 ? -13.910 -5.062 23.499 1.00 95.56 110 ALA A O 1
ATOM 873 N N . GLN A 1 111 ? -13.169 -3.342 22.259 1.00 96.12 111 GLN A N 1
ATOM 874 C CA . GLN A 1 111 ? -13.703 -2.313 23.156 1.00 96.12 111 GLN A CA 1
ATOM 875 C C . GLN A 1 111 ? -15.231 -2.372 23.260 1.00 96.12 111 GLN A C 1
ATOM 877 O O . GLN A 1 111 ? -15.763 -2.289 24.369 1.00 96.12 111 GLN A O 1
ATOM 882 N N . LYS A 1 112 ? -15.941 -2.565 22.139 1.00 96.50 112 LYS A N 1
ATOM 883 C CA . LYS A 1 112 ? -17.405 -2.710 22.126 1.00 96.50 112 LYS A CA 1
ATOM 884 C C . LYS A 1 112 ? -17.849 -3.896 22.985 1.00 96.50 112 LYS A C 1
ATOM 886 O O . LYS A 1 112 ? -18.684 -3.721 23.870 1.00 96.50 112 LYS A O 1
ATOM 891 N N . LYS A 1 113 ? -17.218 -5.065 22.809 1.00 95.94 113 LYS A N 1
ATOM 892 C CA . LYS A 1 113 ? -17.490 -6.260 23.629 1.00 95.94 113 LYS A CA 1
ATOM 893 C C . LYS A 1 113 ? -17.224 -6.026 25.117 1.00 95.94 113 LYS A C 1
ATOM 895 O O . LYS A 1 113 ? -18.010 -6.458 25.957 1.00 95.94 113 LYS A O 1
ATOM 900 N N . LEU A 1 114 ? -16.136 -5.334 25.465 1.00 95.94 114 LEU A N 1
ATOM 901 C CA . LEU A 1 114 ? -15.811 -5.046 26.864 1.00 95.94 114 LEU A CA 1
ATOM 902 C C . LEU A 1 114 ? -16.838 -4.101 27.504 1.00 95.94 114 LEU A C 1
ATOM 904 O O . LEU A 1 114 ? -17.271 -4.343 28.633 1.00 95.94 114 LEU A O 1
ATOM 908 N N . LYS A 1 115 ? -17.250 -3.049 26.783 1.00 95.75 115 LYS A N 1
ATOM 909 C CA . LYS A 1 115 ? -18.300 -2.120 27.228 1.00 95.75 115 LYS A CA 1
ATOM 910 C C . LYS A 1 115 ? -19.626 -2.852 27.447 1.00 95.75 115 LYS A C 1
ATOM 912 O O . LYS A 1 115 ? -20.233 -2.694 28.503 1.00 95.75 115 LYS A O 1
ATOM 917 N N . GLU A 1 116 ? -20.020 -3.714 26.512 1.00 95.94 116 GLU A N 1
ATOM 918 C CA . GLU A 1 116 ? -21.239 -4.520 26.618 1.00 95.94 116 GLU A CA 1
ATOM 919 C C . GLU A 1 116 ? -21.194 -5.483 27.816 1.00 95.94 116 GLU A C 1
ATOM 921 O O . GLU A 1 116 ? -22.138 -5.539 28.605 1.00 95.94 116 GLU A O 1
ATOM 926 N N . LYS A 1 117 ? -20.071 -6.186 28.026 1.00 96.50 117 LYS A N 1
ATOM 927 C CA . LYS A 1 117 ? -19.895 -7.087 29.178 1.00 96.50 117 LYS A CA 1
ATOM 928 C C . LYS A 1 117 ? -19.981 -6.331 30.508 1.00 96.50 117 LYS A C 1
ATOM 930 O O . LYS A 1 117 ? -20.625 -6.808 31.443 1.00 96.50 117 LYS A O 1
ATOM 935 N N . LYS A 1 118 ? -19.373 -5.140 30.597 1.00 95.88 118 LYS A N 1
ATOM 936 C CA . LYS A 1 118 ? -19.471 -4.271 31.784 1.00 95.88 118 LYS A CA 1
ATOM 937 C C . LYS A 1 118 ? -20.909 -3.806 32.026 1.00 95.88 118 LYS A C 1
ATOM 939 O O . LYS A 1 118 ? -21.371 -3.871 33.164 1.00 95.88 118 LYS A O 1
ATOM 944 N N . ALA A 1 119 ? -21.623 -3.395 30.977 1.00 95.00 119 ALA A N 1
ATOM 945 C CA . ALA A 1 119 ? -23.024 -2.988 31.074 1.00 95.00 119 ALA A CA 1
ATOM 946 C C . ALA A 1 119 ? -23.919 -4.144 31.554 1.00 95.00 119 ALA A C 1
ATOM 948 O O . ALA A 1 119 ? -24.660 -3.976 32.522 1.00 95.00 119 ALA A O 1
ATOM 949 N N . LYS A 1 120 ? -23.769 -5.340 30.968 1.00 95.44 120 LYS A N 1
ATOM 950 C CA . LYS A 1 120 ? -24.484 -6.560 31.383 1.00 95.44 120 LYS A CA 1
ATOM 951 C C . LYS A 1 120 ? -24.201 -6.925 32.844 1.00 95.44 120 LYS A C 1
ATOM 953 O O . LYS A 1 120 ? -25.137 -7.182 33.597 1.00 95.44 120 LYS A O 1
ATOM 958 N N . LYS A 1 121 ? -22.935 -6.869 33.285 1.00 95.69 121 LYS A N 1
ATOM 959 C CA . LYS A 1 121 ? -22.562 -7.128 34.689 1.00 95.69 121 LYS A CA 1
ATOM 960 C C . LYS A 1 121 ? -23.196 -6.110 35.644 1.00 95.69 121 LYS A C 1
ATOM 962 O O . LYS A 1 121 ? -23.738 -6.503 36.675 1.00 95.69 121 LYS A O 1
ATOM 967 N N . LYS A 1 122 ? -23.176 -4.819 35.292 1.00 94.69 122 LYS A N 1
ATOM 968 C CA . LYS A 1 122 ? -23.794 -3.750 36.095 1.00 94.69 122 LYS A CA 1
ATOM 969 C C . LYS A 1 122 ? -25.316 -3.917 36.182 1.00 94.69 122 LYS A C 1
ATOM 971 O O . LYS A 1 122 ? -25.878 -3.759 37.263 1.00 94.69 122 LYS A O 1
ATOM 976 N N . ALA A 1 123 ? -25.973 -4.270 35.078 1.00 93.19 123 ALA A N 1
ATOM 977 C CA . ALA A 1 123 ? -27.410 -4.534 35.048 1.00 93.19 123 ALA A CA 1
ATOM 978 C C . ALA A 1 123 ? -27.788 -5.750 35.911 1.00 93.19 123 ALA A C 1
ATOM 980 O O . ALA A 1 123 ? -28.692 -5.654 36.739 1.00 93.19 123 ALA A O 1
ATOM 981 N N . ALA A 1 124 ? -27.048 -6.858 35.795 1.00 93.94 124 ALA A N 1
ATOM 982 C CA . ALA A 1 124 ? -27.268 -8.052 36.611 1.00 93.94 124 ALA A CA 1
ATOM 983 C C . ALA A 1 124 ? -27.097 -7.768 38.113 1.00 93.94 124 ALA A C 1
ATOM 985 O O . ALA A 1 124 ? -27.935 -8.170 38.917 1.00 93.94 124 ALA A O 1
ATOM 986 N N . GLN A 1 125 ? -26.061 -7.012 38.496 1.00 93.69 125 GLN A N 1
ATOM 987 C CA . GLN A 1 125 ? -25.857 -6.599 39.888 1.00 93.69 125 GLN A CA 1
ATOM 988 C C . GLN A 1 125 ? -27.018 -5.753 40.423 1.00 93.69 125 GLN A C 1
ATOM 990 O O . GLN A 1 125 ? -27.465 -5.990 41.543 1.00 93.69 125 GLN A O 1
ATOM 995 N N . LYS A 1 126 ? -27.527 -4.793 39.637 1.00 93.25 126 LYS A N 1
ATOM 996 C CA . LYS A 1 126 ? -28.702 -3.994 40.025 1.00 93.25 126 LYS A CA 1
ATOM 997 C C . LYS A 1 126 ? -29.941 -4.873 40.216 1.00 93.25 126 LYS A C 1
ATOM 999 O O . LYS A 1 126 ? -30.588 -4.762 41.251 1.00 93.25 126 LYS A O 1
ATOM 1004 N N . ARG A 1 127 ? -30.214 -5.784 39.274 1.00 91.62 127 ARG A N 1
ATOM 1005 C CA . ARG A 1 127 ? -31.360 -6.708 39.334 1.00 91.62 127 ARG A CA 1
ATOM 1006 C C . ARG A 1 127 ? -31.298 -7.647 40.539 1.00 91.62 127 ARG A C 1
ATOM 1008 O O . ARG A 1 127 ? -32.316 -7.930 41.153 1.00 91.62 127 ARG A O 1
ATOM 1015 N N . ASN A 1 128 ? -30.112 -8.140 40.885 1.00 90.38 128 ASN A N 1
ATOM 1016 C CA . ASN A 1 128 ? -29.956 -9.036 42.032 1.00 90.38 128 ASN A CA 1
ATOM 1017 C C . ASN A 1 128 ? -30.100 -8.289 43.364 1.00 90.38 128 ASN A C 1
ATOM 1019 O O . ASN A 1 128 ? -30.656 -8.841 44.306 1.00 90.38 128 ASN A O 1
ATOM 1023 N N . LYS A 1 129 ? -29.637 -7.034 43.442 1.00 89.69 129 LYS A N 1
ATOM 1024 C CA . LYS A 1 129 ? -29.834 -6.189 44.630 1.00 89.69 129 LYS A CA 1
ATOM 1025 C C . LYS A 1 129 ? -31.303 -5.833 44.851 1.00 89.69 129 LYS A C 1
ATOM 1027 O O . LYS A 1 129 ? -31.740 -5.842 45.991 1.00 89.69 129 LYS A O 1
ATOM 1032 N N . SER A 1 130 ? -32.056 -5.547 43.787 1.00 85.50 130 SER A N 1
ATOM 1033 C CA . SER A 1 130 ? -33.479 -5.202 43.904 1.00 85.50 130 SER A CA 1
ATOM 1034 C C . SER A 1 130 ? -34.372 -6.384 44.279 1.00 85.50 130 SER A C 1
ATOM 1036 O O . SER A 1 130 ? -35.466 -6.152 44.752 1.00 85.50 130 SER A O 1
ATOM 1038 N N . LYS A 1 131 ? -33.933 -7.630 44.051 1.00 85.00 131 LYS A N 1
ATOM 1039 C CA . LYS A 1 131 ? -34.668 -8.848 44.443 1.00 85.00 131 LYS A CA 1
ATOM 1040 C C . LYS A 1 131 ? -34.381 -9.325 45.873 1.00 85.00 131 LYS A C 1
ATOM 1042 O O . LYS A 1 131 ? -35.029 -10.253 46.333 1.00 85.00 131 LYS A O 1
ATOM 1047 N N . LYS A 1 132 ? -33.340 -8.783 46.514 1.00 80.38 132 LY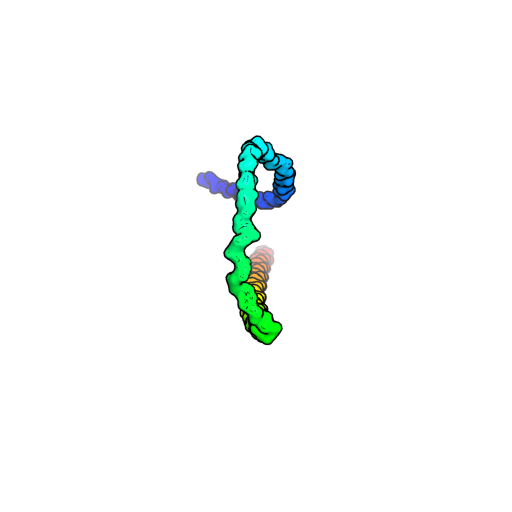S A N 1
ATOM 1048 C CA . LYS A 1 132 ? -32.956 -9.092 47.904 1.00 80.38 132 LYS A CA 1
ATOM 1049 C C . LYS A 1 132 ? -33.458 -8.048 48.910 1.00 80.38 132 LYS A C 1
ATOM 1051 O O . LYS A 1 132 ? -33.232 -8.229 50.100 1.00 80.38 132 LYS A O 1
ATOM 1056 N N . LYS A 1 133 ? -34.040 -6.953 48.421 1.00 60.38 133 LYS A N 1
ATOM 1057 C CA . LYS A 1 133 ? -34.875 -6.044 49.206 1.00 60.38 133 LYS A CA 1
ATOM 1058 C C . LYS A 1 133 ? -36.317 -6.484 49.037 1.00 60.38 133 LYS A C 1
ATOM 1060 O O . LYS A 1 133 ? -37.068 -6.286 50.005 1.00 60.38 133 LYS A O 1
#

Secondary structure (DSSP, 8-state):
----------------------------------------------S------HHHHHHHHHHHHHHHHHHHHHHHHHHHHHHHHHHHHHHHHHHHHHHHHHHHHHHHHHHHHHHHHHHHHHHHHHHHHHT--

Organism: NCBI:txid238540

Mean predicted aligned error: 19.78 Å

Sequence (133 aa):
MGENKQSNKINQEKAETEIKAVTAPAEVNTAGTTDIELKSDILGVKDKVGNISDKDTEKFTKKNLKELKKMSGIIKEKEKKDKEKRKEKEKKAKKKAQKKKKEKAKKEKAQKKLKEKKAKKKAAQKRNKSKKK

pLDDT: mean 74.97, std 20.68, range [40.25, 96.5]

Solvent-accessible surface area (backbone atoms only — not comparable to full-atom values): 8662 Å² total; per-residue (Å²): 143,84,83,84,88,80,87,81,87,81,80,90,77,79,87,84,90,78,84,79,82,79,78,80,83,82,82,82,82,87,74,77,93,72,87,75,81,78,77,84,74,90,79,81,83,90,79,78,87,67,84,75,46,71,68,57,54,52,51,52,53,52,52,52,52,53,48,53,52,51,53,52,49,53,51,55,50,52,52,52,54,53,53,49,54,51,51,50,53,49,53,53,50,53,52,52,53,51,52,54,53,53,51,50,53,50,53,51,52,50,49,52,52,51,53,49,53,52,51,53,52,53,50,51,53,52,56,56,54,65,72,74,106

Radius of gyration: 40.75 Å; Cα contacts (8 Å, |Δi|>4): 1; chains: 1; bounding box: 73×59×104 Å

Foldseek 3Di:
DDDDDDDDDDDDDDDDDDPPPDDDDDDPPPDDDDPPPPPDPPPPPPDPPPPCPVVNVVVVVVVVVVVVVVVVVVVVVVVVVVVVVVVVVVVVVVVVVVVVVVVVVVVVVVVVVVVVVVVVVVVVVVVVVVVVD